Protein AF-A8Q4K7-F1 (afdb_monomer_lite)

Structure (mmCIF, N/CA/C/O backbone):
data_AF-A8Q4K7-F1
#
_entry.id   AF-A8Q4K7-F1
#
loop_
_atom_site.group_PDB
_atom_site.id
_atom_site.type_symbol
_atom_site.label_atom_id
_atom_site.label_alt_id
_atom_site.label_comp_id
_atom_site.label_asym_id
_atom_site.label_entity_id
_atom_site.label_seq_id
_atom_site.pdbx_PDB_ins_code
_atom_site.Cartn_x
_atom_site.Cartn_y
_atom_site.Cartn_z
_atom_site.occupancy
_atom_site.B_iso_or_equiv
_atom_site.auth_seq_id
_atom_site.auth_comp_id
_atom_site.auth_asym_id
_atom_site.auth_atom_id
_atom_site.pdbx_PDB_model_num
ATOM 1 N N . MET A 1 1 ? -17.467 5.244 3.773 1.00 58.94 1 MET A N 1
ATOM 2 C CA . MET A 1 1 ? -16.511 5.658 4.815 1.00 58.94 1 MET A CA 1
ATOM 3 C C . MET A 1 1 ? -15.447 6.472 4.110 1.00 58.94 1 MET A C 1
ATOM 5 O O . MET A 1 1 ? -14.850 5.942 3.186 1.00 58.94 1 MET A O 1
ATOM 9 N N . GLN A 1 2 ? -15.327 7.758 4.435 1.00 80.94 2 GLN A N 1
ATOM 10 C CA . GLN A 1 2 ? -14.204 8.590 3.992 1.00 80.94 2 GLN A CA 1
ATOM 11 C C . GLN A 1 2 ? -13.030 8.304 4.931 1.00 80.94 2 GLN A C 1
ATOM 13 O O . GLN A 1 2 ? -13.248 8.225 6.142 1.00 80.94 2 GLN A O 1
ATOM 18 N N . HIS A 1 3 ? -11.821 8.145 4.398 1.00 89.75 3 HIS A N 1
ATOM 19 C CA . HIS A 1 3 ? -10.630 8.042 5.233 1.00 89.75 3 HIS A CA 1
ATOM 20 C C . HIS A 1 3 ? -10.352 9.411 5.882 1.00 89.75 3 HIS A C 1
ATOM 22 O O . HIS A 1 3 ? -10.224 10.396 5.153 1.00 89.75 3 HIS A O 1
ATOM 28 N N . PRO A 1 4 ? -10.269 9.525 7.225 1.00 90.12 4 PRO A N 1
ATOM 29 C CA . P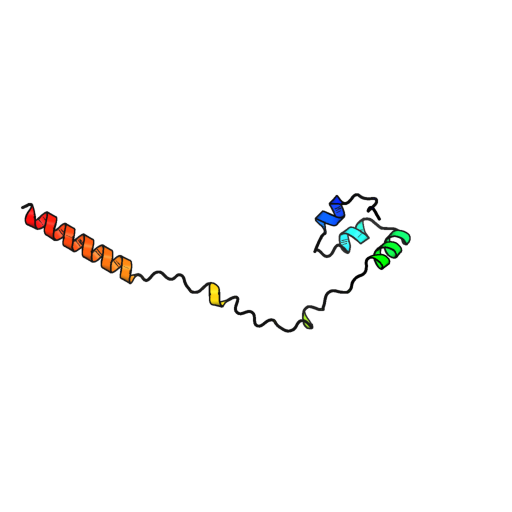RO A 1 4 ? -10.090 10.822 7.884 1.00 90.12 4 PRO A CA 1
ATOM 30 C C . PRO A 1 4 ? -8.812 11.568 7.471 1.00 90.12 4 PRO A C 1
ATOM 32 O O . PRO A 1 4 ? -8.778 12.793 7.549 1.00 90.12 4 PRO A O 1
ATOM 35 N N . GLY A 1 5 ? -7.782 10.843 7.018 1.00 87.75 5 GLY A N 1
ATOM 36 C CA . GLY A 1 5 ? -6.523 11.404 6.520 1.00 87.75 5 GLY A CA 1
ATOM 37 C C . GLY A 1 5 ? -6.529 11.820 5.044 1.00 87.75 5 GLY A C 1
ATOM 38 O O . GLY A 1 5 ? -5.472 12.180 4.535 1.00 87.75 5 GLY A O 1
ATOM 39 N N . GLY A 1 6 ? -7.677 11.757 4.359 1.00 91.19 6 GLY A N 1
ATOM 40 C CA . GLY A 1 6 ? -7.791 12.007 2.918 1.00 91.19 6 GLY A CA 1
ATOM 41 C C . GLY A 1 6 ? -7.631 10.741 2.071 1.00 91.19 6 GLY A C 1
ATOM 42 O O . GLY A 1 6 ? -7.090 9.727 2.524 1.00 91.19 6 GLY A O 1
ATOM 43 N N . ASP A 1 7 ? -8.127 10.786 0.836 1.00 90.75 7 ASP A N 1
ATOM 44 C CA . ASP A 1 7 ? -8.111 9.644 -0.090 1.00 90.75 7 ASP A CA 1
ATOM 45 C C . ASP A 1 7 ? -6.752 9.506 -0.805 1.00 90.75 7 ASP A C 1
ATOM 47 O O . ASP A 1 7 ? -6.417 8.453 -1.348 1.00 90.75 7 ASP A O 1
ATOM 51 N N . GLU A 1 8 ? -5.935 10.556 -0.779 1.00 90.50 8 GLU A N 1
ATOM 52 C CA . GLU A 1 8 ? -4.644 10.648 -1.458 1.00 90.50 8 GLU A CA 1
ATOM 53 C C . GLU A 1 8 ? -3.651 9.599 -0.949 1.00 90.50 8 GLU A C 1
ATOM 55 O O . GLU A 1 8 ? -2.925 8.986 -1.735 1.00 90.50 8 GLU A O 1
ATOM 60 N N . VAL A 1 9 ? -3.643 9.347 0.361 1.00 90.44 9 VAL A N 1
ATOM 61 C CA . VAL A 1 9 ? -2.758 8.342 0.966 1.00 90.44 9 VAL A CA 1
ATOM 62 C C . VAL A 1 9 ? -3.193 6.918 0.621 1.00 90.44 9 VAL A C 1
ATOM 64 O O . VAL A 1 9 ? -2.347 6.066 0.370 1.00 90.44 9 VAL A O 1
ATOM 67 N N . LEU A 1 10 ? -4.502 6.671 0.497 1.00 92.62 10 LEU A N 1
ATOM 68 C CA . LEU A 1 10 ? -5.015 5.378 0.037 1.00 92.62 10 LEU A CA 1
ATOM 69 C C . LEU A 1 10 ? -4.663 5.126 -1.431 1.00 92.62 10 LEU A C 1
ATOM 71 O O . LEU A 1 10 ? -4.335 4.003 -1.800 1.00 92.62 10 LEU A O 1
ATOM 75 N N . LEU A 1 11 ? -4.724 6.167 -2.265 1.00 93.94 11 LEU A N 1
ATOM 76 C CA . LEU A 1 11 ? -4.343 6.089 -3.676 1.00 93.94 11 LEU A CA 1
ATOM 77 C C . LEU A 1 11 ? -2.839 5.871 -3.858 1.00 93.94 11 LEU A C 1
ATOM 79 O O . LEU A 1 11 ? -2.441 5.148 -4.766 1.00 93.94 11 LEU A O 1
ATOM 83 N N . THR A 1 12 ? -2.018 6.474 -2.999 1.00 93.62 12 THR A N 1
ATOM 84 C CA . THR A 1 12 ? -0.555 6.326 -3.042 1.00 93.62 12 THR A CA 1
ATOM 85 C C . THR A 1 12 ? -0.130 4.891 -2.724 1.00 93.62 12 THR A C 1
ATOM 87 O O . THR A 1 12 ? 0.722 4.336 -3.414 1.00 93.62 12 THR A O 1
ATOM 90 N N . GLU A 1 13 ? -0.780 4.263 -1.743 1.00 95.00 13 GLU A N 1
ATOM 91 C CA . GLU A 1 13 ? -0.491 2.884 -1.330 1.00 95.00 13 GLU A CA 1
ATOM 92 C C . GLU A 1 13 ? -1.326 1.822 -2.071 1.00 95.00 13 GLU A C 1
ATOM 94 O O . GLU A 1 13 ? -1.242 0.625 -1.780 1.00 95.00 13 GLU A O 1
ATOM 99 N N . ALA A 1 14 ? -2.145 2.222 -3.048 1.00 94.44 14 ALA A N 1
ATOM 100 C CA . ALA A 1 14 ? -3.024 1.307 -3.765 1.00 94.44 14 ALA A CA 1
ATOM 101 C C . ALA A 1 14 ? -2.225 0.224 -4.512 1.00 94.44 14 ALA A C 1
ATOM 103 O O . ALA A 1 14 ? -1.458 0.502 -5.432 1.00 94.44 14 ALA A O 1
ATOM 104 N N . GLY A 1 15 ? -2.459 -1.039 -4.146 1.00 94.00 15 GLY A N 1
ATOM 105 C CA . GLY A 1 15 ? -1.776 -2.196 -4.734 1.00 94.00 15 GLY A CA 1
ATOM 106 C C . GLY A 1 15 ? -0.438 -2.555 -4.081 1.00 94.00 15 GLY A C 1
ATOM 107 O O . GLY A 1 15 ? 0.157 -3.555 -4.481 1.00 94.00 15 GLY A O 1
ATOM 108 N N . ASN A 1 16 ? -0.001 -1.798 -3.071 1.00 94.81 16 ASN A N 1
ATOM 109 C CA . ASN A 1 16 ? 1.190 -2.076 -2.272 1.00 94.81 16 ASN A CA 1
ATOM 110 C C . ASN A 1 16 ? 0.814 -2.646 -0.892 1.00 94.81 16 ASN A C 1
ATOM 112 O O . ASN A 1 16 ? -0.356 -2.668 -0.501 1.00 94.81 16 ASN A O 1
ATOM 116 N N . ASP A 1 17 ? 1.815 -3.130 -0.154 1.00 94.62 17 ASP A N 1
ATOM 117 C CA . ASP A 1 17 ? 1.651 -3.502 1.252 1.00 94.62 17 ASP A CA 1
ATOM 118 C C . ASP A 1 17 ? 1.753 -2.250 2.135 1.00 94.62 17 ASP A C 1
ATOM 120 O O . ASP A 1 17 ? 2.843 -1.770 2.435 1.00 94.62 17 ASP A O 1
ATOM 124 N N . ALA A 1 18 ? 0.598 -1.732 2.552 1.00 95.38 18 ALA A N 1
ATOM 125 C CA . ALA A 1 18 ? 0.487 -0.532 3.378 1.00 95.38 18 ALA A CA 1
ATOM 126 C C . ALA A 1 18 ? 0.651 -0.806 4.890 1.00 95.38 18 ALA A C 1
ATOM 128 O O . ALA A 1 18 ? 0.274 0.040 5.702 1.00 95.38 18 ALA A O 1
ATOM 129 N N . THR A 1 19 ? 1.168 -1.976 5.293 1.00 95.31 19 THR A N 1
ATOM 130 C CA . THR A 1 19 ? 1.305 -2.355 6.712 1.00 95.31 19 THR A CA 1
ATOM 131 C C . THR A 1 19 ? 2.177 -1.372 7.496 1.00 95.31 19 THR A C 1
ATOM 133 O O . THR A 1 19 ? 1.746 -0.872 8.529 1.00 95.31 19 THR A O 1
ATOM 136 N N . GLU A 1 20 ? 3.377 -1.056 7.005 1.00 96.12 20 GLU A N 1
ATOM 137 C CA . GLU A 1 20 ? 4.299 -0.126 7.677 1.00 96.12 20 GLU A CA 1
ATOM 138 C C . GLU A 1 20 ? 3.726 1.307 7.755 1.00 96.12 20 GLU A C 1
ATOM 140 O O . GLU A 1 20 ? 3.591 1.809 8.872 1.00 96.12 20 GLU A O 1
ATOM 145 N N . PRO A 1 21 ? 3.238 1.926 6.655 1.00 93.88 21 PRO A N 1
ATOM 146 C CA . PRO A 1 21 ? 2.574 3.233 6.719 1.00 93.88 21 PRO A CA 1
ATOM 147 C C . PRO A 1 21 ? 1.386 3.284 7.688 1.00 93.88 21 PRO A C 1
ATOM 149 O O . PRO A 1 21 ? 1.147 4.301 8.340 1.00 93.88 21 PRO A O 1
ATOM 152 N N . PHE A 1 22 ? 0.615 2.196 7.784 1.00 94.56 22 PHE A N 1
ATOM 153 C CA . PHE A 1 22 ? -0.526 2.120 8.691 1.00 94.56 22 PHE A CA 1
ATOM 154 C C . PHE A 1 22 ? -0.095 2.090 10.165 1.00 94.56 22 PHE A C 1
ATOM 156 O O . PHE A 1 22 ? -0.717 2.759 10.998 1.00 94.56 22 PHE A O 1
ATOM 163 N N . GLU A 1 23 ? 0.950 1.327 10.493 1.00 95.44 23 GLU A N 1
ATOM 164 C CA . GLU A 1 23 ? 1.474 1.192 11.856 1.00 95.44 23 GLU A CA 1
ATOM 165 C C . GLU A 1 23 ? 2.250 2.442 12.305 1.00 95.44 23 GLU A C 1
ATOM 167 O O . GLU A 1 23 ? 2.068 2.886 13.439 1.00 95.44 23 GLU A O 1
ATOM 172 N N . ASP A 1 24 ? 3.018 3.071 11.411 1.00 95.44 24 ASP A N 1
ATOM 173 C CA . ASP A 1 24 ? 3.819 4.271 11.700 1.00 95.44 24 ASP A CA 1
ATOM 174 C C . ASP A 1 24 ? 2.971 5.485 12.103 1.00 95.44 24 ASP A C 1
ATOM 176 O O . ASP A 1 24 ? 3.383 6.306 12.925 1.00 95.44 24 ASP A O 1
ATOM 180 N N . VAL A 1 25 ? 1.757 5.594 11.557 1.00 92.88 25 VAL A N 1
ATOM 181 C CA . VAL A 1 25 ? 0.797 6.642 11.938 1.00 92.88 25 VAL A CA 1
ATOM 182 C C . VAL A 1 25 ? 0.194 6.378 13.325 1.00 92.88 25 VAL A C 1
ATOM 184 O O . VAL A 1 25 ? -0.235 7.315 13.998 1.00 92.88 25 VAL A O 1
ATOM 187 N N . GLY A 1 26 ? 0.162 5.119 13.774 1.00 93.69 26 GLY A N 1
ATOM 188 C CA . GLY A 1 26 ? -0.408 4.742 15.066 1.00 93.69 26 GLY A CA 1
ATOM 189 C C . GLY A 1 26 ? -1.938 4.821 15.101 1.00 93.69 26 GLY A C 1
ATOM 190 O O . GLY A 1 26 ? -2.514 5.444 15.993 1.00 93.69 26 GLY A O 1
ATOM 191 N N . HIS A 1 27 ? -2.613 4.199 14.131 1.00 93.88 27 HIS A N 1
ATOM 192 C CA . HIS A 1 27 ? -4.078 4.167 14.062 1.00 93.88 27 HIS A CA 1
ATOM 193 C C . HIS A 1 27 ? -4.730 3.528 15.307 1.00 93.88 27 HIS A C 1
ATOM 195 O O . HIS A 1 27 ? -4.237 2.543 15.863 1.00 93.88 27 HIS A O 1
ATOM 201 N N . SER A 1 28 ? -5.882 4.072 15.717 1.00 95.06 28 SER A N 1
ATOM 202 C CA . SER A 1 28 ? -6.650 3.619 16.885 1.00 95.06 28 SER A CA 1
ATOM 203 C C . SER A 1 28 ? -7.276 2.228 16.704 1.00 95.06 28 SER A C 1
ATOM 205 O O . SER A 1 28 ? -7.385 1.706 15.592 1.00 95.06 28 SER A O 1
ATOM 207 N N . GLU A 1 29 ? -7.745 1.626 17.803 1.00 95.75 29 GLU A N 1
ATOM 208 C CA . GLU A 1 29 ? -8.470 0.347 17.756 1.00 95.75 29 GL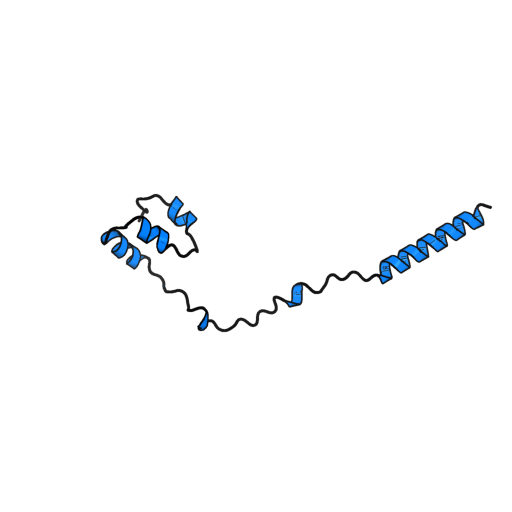U A CA 1
ATOM 209 C C . GLU A 1 29 ? -9.735 0.425 16.891 1.00 95.75 29 GLU A C 1
ATOM 211 O O . GLU A 1 29 ? -9.981 -0.488 16.103 1.00 95.75 29 GLU A O 1
ATOM 216 N N . ASP A 1 30 ? -10.466 1.542 16.940 1.00 94.19 30 ASP A N 1
ATOM 217 C CA . ASP A 1 30 ? -11.630 1.783 16.081 1.00 94.19 30 ASP A CA 1
ATOM 218 C C . ASP A 1 30 ? -11.255 1.720 14.593 1.00 94.19 30 ASP A C 1
ATOM 220 O O . ASP A 1 30 ? -11.952 1.094 13.796 1.00 94.19 30 ASP A O 1
ATOM 224 N N . ALA A 1 31 ? -10.125 2.317 14.195 1.00 94.06 31 ALA A N 1
ATOM 225 C CA . ALA A 1 31 ? -9.653 2.262 12.812 1.00 94.06 31 ALA A CA 1
ATOM 226 C C . ALA A 1 31 ? -9.296 0.825 12.391 1.00 94.06 31 ALA A C 1
ATOM 228 O O . 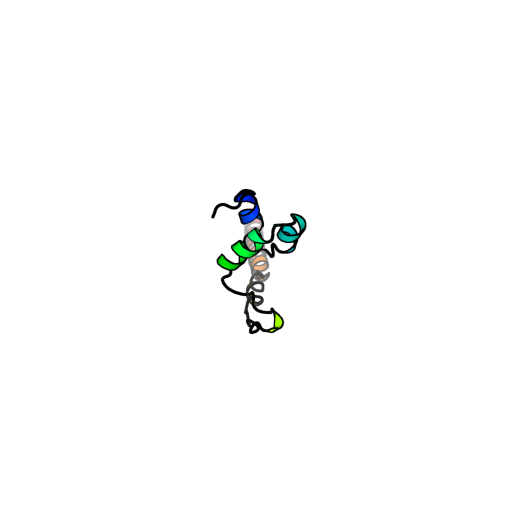ALA A 1 31 ? -9.605 0.400 11.275 1.00 94.06 31 ALA A O 1
ATOM 229 N N . ARG A 1 32 ? -8.717 0.033 13.302 1.00 94.44 32 ARG A N 1
ATOM 230 C CA . ARG A 1 32 ? -8.460 -1.399 13.070 1.00 94.44 32 ARG A CA 1
ATOM 231 C C . ARG A 1 32 ? -9.751 -2.208 12.972 1.00 94.44 32 ARG A C 1
ATOM 233 O O . ARG A 1 32 ? -9.804 -3.178 12.218 1.00 94.44 32 ARG A O 1
ATOM 240 N N . GLU A 1 33 ? -10.791 -1.844 13.714 1.00 95.00 33 GLU A N 1
ATOM 241 C CA . GLU A 1 33 ? -12.103 -2.478 13.600 1.00 95.00 33 GLU A CA 1
ATOM 242 C C . GLU A 1 33 ? -12.770 -2.147 12.260 1.00 95.00 33 GLU A C 1
ATOM 244 O O . GLU A 1 33 ? -13.269 -3.045 11.579 1.00 95.00 33 GLU A O 1
ATOM 249 N N . GLN A 1 34 ? -12.684 -0.892 11.815 1.00 93.44 34 GLN A N 1
ATOM 250 C CA . GLN A 1 34 ? -13.158 -0.477 10.495 1.00 93.44 34 GLN A CA 1
ATOM 251 C C . GLN A 1 34 ? -12.438 -1.227 9.366 1.00 93.44 34 GLN A C 1
ATOM 253 O O . GLN A 1 34 ? -13.098 -1.698 8.439 1.00 93.44 34 GLN A O 1
ATOM 258 N N . LEU A 1 35 ? -11.119 -1.430 9.473 1.00 93.44 35 LEU A N 1
ATOM 259 C CA . LEU A 1 35 ? -10.321 -2.179 8.495 1.00 93.44 35 LEU A CA 1
ATOM 260 C C . LEU A 1 35 ? -10.855 -3.603 8.261 1.00 93.44 35 LEU A C 1
ATOM 262 O O . LEU A 1 35 ? -10.878 -4.071 7.122 1.00 93.44 35 LEU A O 1
ATOM 266 N N . LYS A 1 36 ? -11.377 -4.272 9.301 1.00 94.69 36 LYS A N 1
ATOM 267 C CA . LYS A 1 36 ? -11.980 -5.616 9.179 1.00 94.69 36 LYS A CA 1
ATOM 268 C C . LYS A 1 36 ? -13.196 -5.634 8.252 1.00 94.69 36 LYS A C 1
ATOM 270 O O . LYS A 1 36 ? -13.440 -6.642 7.598 1.00 94.69 36 LYS A O 1
ATOM 275 N N . THR A 1 37 ? -13.937 -4.529 8.163 1.00 95.06 37 THR A N 1
ATOM 276 C CA . THR A 1 37 ? -15.121 -4.418 7.292 1.00 95.06 37 THR A CA 1
ATOM 277 C C . THR A 1 37 ? -14.743 -4.412 5.806 1.00 95.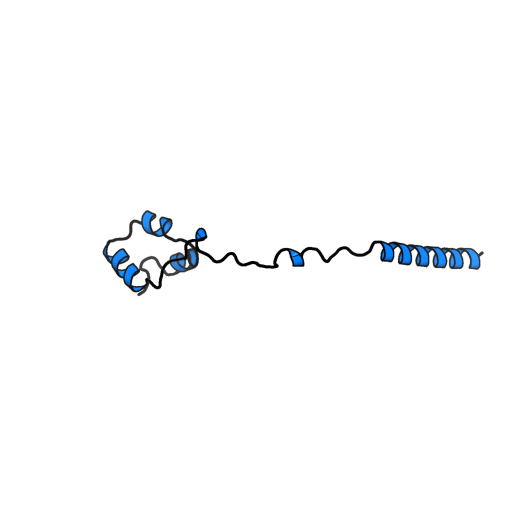06 37 THR A C 1
ATOM 279 O O . THR A 1 37 ? -15.544 -4.816 4.967 1.00 95.06 37 THR A O 1
ATOM 282 N N . PHE A 1 38 ? -13.514 -4.005 5.473 1.00 93.25 38 PHE A N 1
ATOM 283 C CA . PHE A 1 38 ? -12.990 -3.979 4.101 1.00 93.25 38 PHE A CA 1
ATOM 284 C C . PHE A 1 38 ? -12.125 -5.197 3.757 1.00 93.25 38 PHE A C 1
ATOM 286 O O . PHE A 1 38 ? -11.534 -5.255 2.679 1.00 93.25 38 PHE A O 1
ATOM 293 N N . TYR A 1 39 ? -12.038 -6.183 4.651 1.00 94.88 39 TYR A N 1
ATOM 294 C CA . TYR A 1 39 ? -11.245 -7.381 4.417 1.00 94.88 39 TYR A CA 1
ATOM 295 C C . TYR A 1 39 ? -11.903 -8.286 3.365 1.00 94.88 39 TYR A C 1
ATOM 297 O O . TYR A 1 39 ? -12.957 -8.872 3.605 1.00 94.88 39 TYR A O 1
ATOM 305 N N . ILE A 1 40 ? -11.254 -8.430 2.206 1.00 96.44 40 ILE A N 1
ATOM 306 C CA . ILE A 1 40 ? -11.745 -9.262 1.090 1.00 96.44 40 ILE A CA 1
ATOM 307 C C . ILE A 1 40 ? -10.976 -10.579 0.906 1.00 96.44 40 ILE A C 1
ATOM 309 O O . ILE A 1 40 ? -11.392 -11.428 0.120 1.00 96.44 40 ILE A O 1
ATOM 313 N N . GLY A 1 41 ? -9.856 -10.771 1.608 1.00 95.12 41 GLY A N 1
ATOM 314 C CA . GLY A 1 41 ? -9.028 -11.972 1.498 1.00 95.12 41 GLY A CA 1
ATOM 315 C C . GLY A 1 41 ? -7.563 -11.730 1.854 1.00 95.12 41 GLY A C 1
ATOM 316 O O . GLY A 1 41 ? -7.182 -10.648 2.295 1.00 95.12 41 GLY A O 1
ATOM 317 N 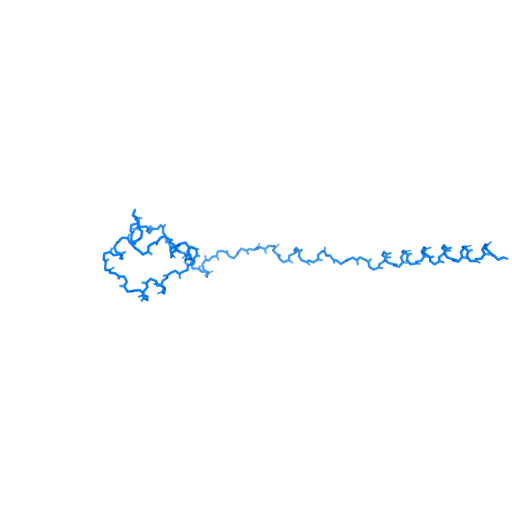N . LYS A 1 42 ? -6.727 -12.756 1.663 1.00 92.81 42 LYS A N 1
ATOM 318 C CA . LYS A 1 42 ? -5.278 -12.710 1.901 1.00 92.81 42 LYS A CA 1
ATOM 319 C C . LYS A 1 42 ? -4.528 -13.060 0.619 1.00 92.81 42 LYS A C 1
ATOM 321 O O . LYS A 1 42 ? -4.951 -13.953 -0.114 1.00 92.81 42 LYS A O 1
ATOM 326 N N . LEU A 1 43 ? -3.411 -12.377 0.371 1.00 90.50 43 LEU A N 1
ATOM 327 C CA . LEU A 1 43 ? -2.492 -12.731 -0.709 1.00 90.50 43 LEU A CA 1
ATOM 328 C C . LEU A 1 43 ? -1.965 -14.158 -0.507 1.00 90.50 43 LEU A C 1
ATOM 330 O O . LEU A 1 43 ? -1.620 -14.554 0.609 1.00 90.50 43 LEU A O 1
ATOM 334 N N . ALA A 1 44 ? -1.940 -14.931 -1.594 1.00 89.38 44 ALA A N 1
ATOM 335 C CA . ALA A 1 44 ? -1.385 -16.275 -1.581 1.00 89.38 44 ALA A CA 1
ATOM 336 C C . ALA A 1 44 ? 0.122 -16.213 -1.326 1.00 89.38 44 ALA A C 1
ATOM 338 O O . ALA A 1 44 ? 0.814 -15.339 -1.850 1.00 89.38 44 ALA A O 1
ATOM 339 N N . ASP A 1 45 ? 0.615 -17.167 -0.544 1.00 87.12 45 ASP A N 1
ATOM 340 C CA . ASP A 1 45 ? 2.044 -17.325 -0.325 1.00 87.12 45 ASP A CA 1
ATOM 341 C C . ASP A 1 45 ? 2.734 -17.590 -1.676 1.00 87.12 45 ASP A C 1
ATOM 343 O O . ASP A 1 45 ? 2.288 -18.488 -2.407 1.00 87.12 45 ASP A O 1
ATOM 347 N N . PRO A 1 46 ? 3.782 -16.829 -2.040 1.00 80.88 46 PRO A N 1
ATOM 348 C CA . PRO A 1 46 ? 4.498 -17.031 -3.292 1.00 80.88 46 PRO A CA 1
ATOM 349 C C . PRO A 1 46 ? 5.015 -18.465 -3.468 1.00 80.88 46 PRO A C 1
ATOM 351 O O . PRO A 1 46 ? 5.086 -18.939 -4.602 1.00 80.88 46 PRO A O 1
ATOM 354 N N . GLU A 1 47 ? 5.314 -19.184 -2.383 1.00 82.81 47 GLU A N 1
ATOM 355 C CA . GLU A 1 47 ? 5.752 -20.585 -2.436 1.00 82.81 47 GLU A CA 1
ATOM 356 C C . GLU A 1 47 ? 4.621 -21.553 -2.812 1.00 82.81 47 GLU A C 1
ATOM 358 O O . GLU A 1 47 ? 4.864 -22.608 -3.400 1.00 82.81 47 GLU A O 1
ATOM 363 N N . ASN A 1 48 ? 3.375 -21.170 -2.527 1.00 81.56 48 ASN A N 1
ATOM 364 C CA . ASN A 1 48 ? 2.173 -21.945 -2.829 1.00 81.56 48 ASN A CA 1
ATOM 365 C C . ASN A 1 48 ? 1.525 -21.547 -4.164 1.00 81.56 48 ASN A C 1
ATOM 367 O O . ASN A 1 48 ? 0.492 -22.106 -4.546 1.00 81.56 48 ASN A O 1
ATOM 371 N N . LEU A 1 49 ? 2.111 -20.596 -4.900 1.00 78.00 49 LEU A N 1
ATOM 372 C CA . LEU A 1 49 ? 1.647 -20.267 -6.241 1.00 78.00 49 LEU A CA 1
ATOM 373 C C . LEU A 1 49 ? 2.035 -21.391 -7.215 1.00 78.00 49 LEU A C 1
ATOM 375 O O . LEU A 1 49 ? 3.205 -21.780 -7.282 1.00 78.00 49 LEU A O 1
ATOM 379 N N . PRO A 1 50 ? 1.098 -21.893 -8.043 1.00 75.88 50 PRO A N 1
ATOM 380 C CA . PRO A 1 50 ? 1.463 -22.782 -9.133 1.00 75.88 50 PRO A CA 1
ATOM 381 C C . PRO A 1 50 ? 2.456 -22.039 -10.027 1.00 75.88 50 PRO A C 1
ATOM 383 O O . PRO A 1 50 ? 2.132 -20.975 -10.563 1.00 75.88 50 PRO A O 1
ATOM 386 N N . LYS A 1 51 ? 3.674 -22.582 -10.166 1.00 70.56 51 LYS A N 1
ATOM 387 C CA . LYS A 1 51 ? 4.718 -22.016 -11.029 1.00 70.56 51 LYS A CA 1
ATOM 388 C C . LYS A 1 51 ? 4.127 -21.831 -12.420 1.00 70.56 51 LYS A C 1
ATOM 390 O O . LYS A 1 51 ? 3.942 -22.798 -13.158 1.00 70.56 51 LYS A O 1
ATOM 395 N N . ARG A 1 52 ? 3.797 -20.587 -12.776 1.00 61.66 52 ARG A N 1
ATOM 396 C CA . ARG A 1 52 ? 3.365 -20.260 -14.131 1.00 61.66 52 ARG A CA 1
ATOM 397 C C . ARG A 1 52 ? 4.545 -20.581 -15.038 1.00 61.66 52 ARG A C 1
ATOM 399 O O . ARG A 1 52 ? 5.546 -19.873 -15.019 1.00 61.66 52 ARG A O 1
ATOM 406 N N . ALA A 1 53 ? 4.430 -21.649 -15.822 1.00 56.50 53 ALA A N 1
ATOM 407 C CA . ALA A 1 53 ? 5.311 -21.919 -16.951 1.00 56.50 53 ALA A CA 1
ATOM 408 C C . ALA A 1 53 ? 5.037 -20.861 -18.037 1.00 56.50 53 ALA A C 1
ATOM 410 O O . ALA A 1 53 ? 4.376 -21.113 -19.041 1.00 56.50 53 ALA A O 1
ATOM 411 N N . GLY A 1 54 ? 5.443 -19.621 -17.773 1.00 47.59 54 GLY A N 1
ATOM 412 C CA . GLY A 1 54 ? 5.279 -18.496 -18.676 1.00 47.59 54 GLY A CA 1
ATOM 413 C C . GLY A 1 54 ? 6.421 -18.473 -19.679 1.00 47.59 54 GLY A C 1
ATOM 414 O O . GLY A 1 54 ? 7.540 -18.126 -19.317 1.00 47.59 54 GLY A O 1
ATOM 415 N N . LYS A 1 55 ? 6.109 -18.800 -20.937 1.00 48.84 55 LYS A N 1
ATOM 416 C CA . LYS A 1 55 ? 6.895 -18.597 -22.173 1.00 48.84 55 LYS A CA 1
ATOM 417 C C . LYS A 1 55 ? 7.237 -17.112 -22.442 1.00 48.84 55 LYS A C 1
ATOM 419 O O . LYS A 1 55 ? 7.043 -16.609 -23.542 1.00 48.84 55 LYS A O 1
ATOM 424 N N . ALA A 1 56 ? 7.682 -16.367 -21.435 1.00 49.91 56 ALA A N 1
ATOM 425 C CA . ALA A 1 56 ? 8.021 -14.951 -21.568 1.00 49.91 56 ALA A CA 1
ATOM 426 C C . ALA A 1 56 ? 9.461 -14.740 -22.071 1.00 49.91 56 ALA A C 1
ATOM 428 O O . ALA A 1 56 ? 9.766 -13.689 -22.625 1.00 49.91 56 ALA A O 1
ATOM 429 N N . SER A 1 57 ? 10.336 -15.742 -21.934 1.00 48.31 57 SER A N 1
ATOM 430 C CA . SER A 1 57 ? 11.729 -15.676 -22.393 1.00 48.31 57 SER A CA 1
ATOM 431 C C . SER A 1 57 ? 11.907 -15.885 -23.902 1.00 48.31 57 SER A C 1
ATOM 433 O O . SER A 1 57 ? 12.944 -15.508 -24.438 1.00 48.31 57 SER A O 1
ATOM 435 N N . ASP A 1 58 ? 10.912 -16.438 -24.604 1.00 52.44 58 ASP A N 1
ATOM 436 C CA . ASP A 1 58 ? 11.032 -16.753 -26.039 1.00 52.44 58 ASP A CA 1
ATOM 437 C C . ASP A 1 58 ? 10.809 -15.534 -26.954 1.00 52.44 58 ASP A C 1
ATOM 439 O O . ASP A 1 58 ? 11.139 -15.577 -28.137 1.00 52.44 58 ASP A O 1
ATOM 443 N N . LEU A 1 59 ? 10.287 -14.421 -26.425 1.00 53.69 59 LEU A N 1
ATOM 444 C CA . LEU A 1 59 ? 9.950 -13.237 -27.226 1.00 53.69 59 LEU A CA 1
ATOM 445 C C . LEU A 1 59 ? 11.139 -12.294 -27.483 1.00 53.69 59 LEU A C 1
ATOM 447 O O . LEU A 1 59 ? 11.035 -11.420 -28.339 1.00 53.69 59 LEU A O 1
ATOM 451 N N . MET A 1 60 ? 12.275 -12.455 -26.789 1.00 49.94 60 MET A N 1
ATOM 452 C CA . MET A 1 60 ? 13.435 -11.558 -26.949 1.00 49.94 60 MET A CA 1
ATOM 453 C C . MET A 1 60 ? 14.506 -12.056 -27.938 1.00 49.94 60 MET A C 1
ATOM 455 O O .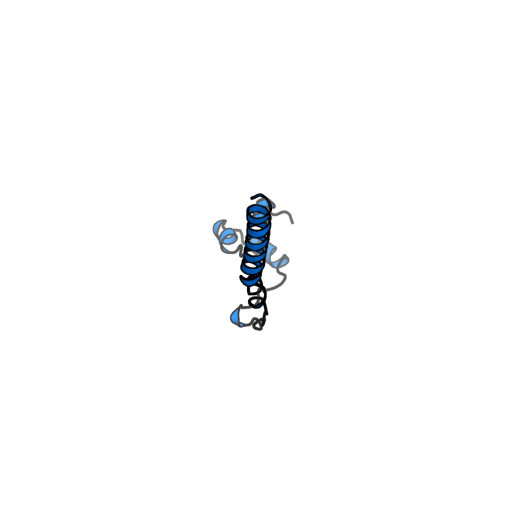 MET A 1 60 ? 15.462 -11.331 -28.200 1.00 49.94 60 MET A O 1
ATOM 459 N N . ALA A 1 61 ? 14.366 -13.248 -28.532 1.00 52.81 61 ALA A N 1
ATOM 460 C CA . ALA A 1 61 ? 15.408 -13.848 -29.381 1.00 52.81 61 ALA A CA 1
ATOM 461 C C . ALA A 1 61 ? 15.252 -13.604 -30.902 1.00 52.81 61 ALA A C 1
ATOM 463 O O . ALA A 1 61 ? 16.075 -14.074 -31.684 1.00 52.81 61 ALA A O 1
ATOM 464 N N . GLN A 1 62 ? 14.225 -12.874 -31.354 1.00 51.28 62 GLN A N 1
ATOM 465 C CA . GLN A 1 62 ? 13.892 -12.719 -32.781 1.00 51.28 62 GLN A CA 1
ATOM 466 C C . GLN A 1 62 ? 14.110 -11.291 -33.313 1.00 51.28 62 GLN A C 1
ATOM 468 O O . GLN A 1 62 ? 13.218 -10.687 -33.895 1.00 51.28 62 GLN A O 1
ATOM 473 N N . ASN A 1 63 ? 15.310 -10.727 -33.160 1.00 55.41 63 ASN A N 1
ATOM 474 C CA . ASN A 1 63 ? 15.711 -9.600 -34.015 1.00 55.41 63 ASN A CA 1
ATOM 475 C C . ASN A 1 63 ? 17.213 -9.607 -34.321 1.00 55.41 63 ASN A C 1
ATOM 477 O O . ASN A 1 63 ? 17.946 -8.676 -33.998 1.00 55.41 63 ASN A O 1
ATOM 481 N N . SER A 1 64 ? 17.686 -10.681 -34.947 1.00 58.16 64 SER A N 1
ATOM 482 C CA . SER A 1 64 ? 19.020 -10.733 -35.547 1.00 58.16 64 SER A CA 1
ATOM 483 C C . SER A 1 64 ? 18.871 -10.537 -37.054 1.00 58.16 64 SER A C 1
ATOM 485 O O . SER A 1 64 ? 18.667 -11.495 -37.796 1.00 58.16 64 SER A O 1
ATOM 487 N N . GLY A 1 65 ? 18.909 -9.283 -37.513 1.00 62.97 65 GLY A N 1
ATOM 488 C CA . GLY A 1 65 ? 18.906 -8.972 -38.943 1.00 62.97 65 GLY A CA 1
ATOM 489 C C . GLY A 1 65 ? 20.065 -9.685 -39.649 1.00 62.97 65 GLY A C 1
ATOM 490 O O . GLY A 1 65 ? 21.221 -9.529 -39.257 1.00 62.97 65 GLY A O 1
ATOM 491 N N . SER A 1 66 ? 19.763 -10.500 -40.665 1.00 71.44 66 SER A N 1
ATOM 492 C CA . SER A 1 66 ? 20.773 -11.272 -41.394 1.00 71.44 66 SER A CA 1
ATOM 493 C C . SER A 1 66 ? 21.784 -10.352 -42.081 1.00 71.44 66 SER A C 1
ATOM 495 O O . SER A 1 66 ? 21.452 -9.635 -43.027 1.00 71.44 66 SER A O 1
ATOM 497 N N . SER A 1 67 ? 23.049 -10.453 -41.668 1.00 71.31 67 SER A N 1
ATOM 498 C CA . SER A 1 67 ? 24.208 -9.773 -42.269 1.00 71.31 67 SER A CA 1
ATOM 499 C C . SER A 1 67 ? 24.363 -10.025 -43.777 1.00 71.31 67 SER A C 1
ATOM 501 O O . SER A 1 67 ? 24.994 -9.233 -44.474 1.00 71.31 67 SER A O 1
ATOM 503 N N . ALA A 1 68 ? 23.725 -11.073 -44.307 1.00 76.62 68 ALA A N 1
ATOM 504 C CA . ALA A 1 68 ? 23.649 -11.369 -45.734 1.00 76.62 68 ALA A CA 1
ATOM 505 C C . ALA A 1 68 ? 22.996 -10.243 -46.559 1.00 76.62 68 ALA A C 1
ATOM 507 O O . ALA A 1 68 ? 23.440 -9.981 -47.674 1.00 76.62 68 ALA A O 1
ATOM 508 N N . TYR A 1 69 ? 21.994 -9.535 -46.021 1.00 81.12 69 TYR A N 1
ATOM 509 C CA . TYR A 1 69 ? 21.326 -8.455 -46.758 1.00 81.12 69 TYR A CA 1
ATOM 510 C C . TYR A 1 69 ? 22.278 -7.285 -47.040 1.00 81.12 69 TYR A C 1
ATOM 512 O O . TYR A 1 69 ? 22.313 -6.761 -48.152 1.00 81.12 69 TYR A O 1
ATOM 520 N N . LEU A 1 70 ? 23.119 -6.927 -46.063 1.00 82.88 70 LEU A N 1
ATOM 521 C CA . LEU A 1 70 ? 24.120 -5.870 -46.226 1.00 82.88 70 LEU A CA 1
ATOM 522 C C . LEU A 1 70 ? 25.161 -6.231 -47.291 1.00 82.88 70 LEU A C 1
ATOM 524 O O . LEU A 1 70 ? 25.547 -5.371 -48.080 1.00 82.88 70 LEU A O 1
ATOM 528 N N . LEU A 1 71 ? 25.572 -7.501 -47.360 1.00 86.44 71 LEU A N 1
ATOM 529 C CA . LEU A 1 71 ? 26.516 -7.971 -48.377 1.00 86.44 71 LEU A CA 1
ATOM 530 C C . LEU A 1 71 ? 25.913 -7.926 -49.785 1.00 86.44 71 LEU A C 1
ATOM 532 O O . LEU A 1 71 ? 26.590 -7.508 -50.722 1.00 86.44 71 LEU A O 1
ATOM 536 N N . VAL A 1 72 ? 24.637 -8.298 -49.935 1.00 88.75 72 VAL A N 1
ATOM 537 C CA . VAL A 1 72 ? 23.935 -8.227 -51.226 1.00 88.75 72 VAL A CA 1
ATOM 538 C C . VAL A 1 72 ? 23.805 -6.778 -51.692 1.00 88.75 72 VAL A C 1
ATOM 540 O O . VAL A 1 72 ? 24.138 -6.475 -52.836 1.00 88.75 72 VAL A O 1
ATOM 543 N N . VAL A 1 73 ? 23.393 -5.863 -50.809 1.00 90.31 73 VAL A N 1
ATOM 544 C CA . VAL A 1 73 ? 23.290 -4.434 -51.147 1.00 90.31 73 VAL A CA 1
ATOM 545 C C . VAL A 1 73 ? 24.659 -3.858 -51.520 1.00 90.31 73 VAL A C 1
ATOM 547 O O . VAL A 1 73 ? 24.778 -3.189 -52.547 1.00 90.31 73 VAL A O 1
ATOM 550 N N . ALA A 1 74 ? 25.709 -4.159 -50.749 1.00 91.69 74 ALA A N 1
ATOM 551 C CA . ALA A 1 74 ? 27.064 -3.693 -51.042 1.00 91.69 74 ALA A CA 1
ATOM 552 C C . ALA A 1 74 ? 27.580 -4.209 -52.397 1.00 91.69 74 ALA A C 1
ATOM 554 O O . ALA A 1 74 ? 28.156 -3.440 -53.170 1.00 91.69 74 ALA A O 1
ATOM 555 N N . ALA A 1 75 ? 27.328 -5.481 -52.720 1.00 94.00 75 ALA A N 1
ATOM 556 C CA . ALA A 1 75 ? 27.715 -6.070 -53.998 1.00 94.00 75 ALA A CA 1
ATOM 557 C C . ALA A 1 75 ? 26.998 -5.400 -55.182 1.00 94.00 75 ALA A C 1
ATOM 559 O O . ALA A 1 75 ? 27.642 -5.065 -56.176 1.00 94.00 75 ALA A O 1
ATOM 560 N N . VAL A 1 76 ? 25.690 -5.140 -55.071 1.00 95.06 76 VAL A N 1
ATOM 561 C CA . VAL A 1 76 ? 24.920 -4.458 -56.127 1.00 95.06 76 VAL A CA 1
ATOM 562 C C . VAL A 1 76 ? 25.441 -3.038 -56.356 1.00 95.06 76 VAL A C 1
ATOM 564 O O . VAL A 1 76 ? 25.666 -2.651 -57.502 1.00 95.06 76 VAL A O 1
ATOM 567 N N . VAL A 1 77 ? 25.700 -2.278 -55.286 1.00 95.56 77 VAL A N 1
ATOM 568 C CA . VAL A 1 77 ? 26.253 -0.917 -55.390 1.00 95.56 77 VAL A CA 1
ATOM 569 C C . VAL A 1 77 ? 27.625 -0.929 -56.066 1.00 95.56 77 VAL A C 1
ATOM 571 O O . VAL A 1 77 ? 27.867 -0.120 -56.961 1.00 95.56 77 VAL A O 1
ATOM 574 N N . ALA A 1 78 ? 28.502 -1.865 -55.696 1.00 94.56 78 ALA A N 1
ATOM 575 C CA . ALA A 1 78 ? 29.825 -1.994 -56.302 1.00 94.56 78 ALA A CA 1
ATOM 576 C C . ALA A 1 78 ? 29.750 -2.321 -57.804 1.00 94.56 78 ALA A C 1
ATOM 578 O O . ALA A 1 78 ? 30.471 -1.718 -58.600 1.00 94.56 78 ALA A O 1
ATOM 579 N N . VAL A 1 79 ? 28.848 -3.222 -58.210 1.00 96.00 79 VAL A N 1
ATOM 580 C CA . VAL A 1 79 ? 28.638 -3.576 -59.624 1.00 96.00 79 VAL A CA 1
ATOM 581 C C . VAL A 1 79 ? 28.110 -2.381 -60.417 1.00 96.00 79 VAL A C 1
ATOM 583 O O . VAL A 1 79 ? 28.624 -2.089 -61.495 1.00 96.00 79 VAL A O 1
ATOM 586 N N . VAL A 1 80 ? 27.123 -1.654 -59.887 1.00 95.50 80 VAL A N 1
ATOM 587 C CA . VAL A 1 80 ? 26.580 -0.458 -60.548 1.00 95.50 80 VAL A CA 1
ATOM 588 C C . VAL A 1 80 ? 27.653 0.621 -60.679 1.00 95.50 80 VAL A C 1
ATOM 590 O O . VAL A 1 80 ? 27.835 1.163 -61.767 1.00 95.50 80 VAL A O 1
ATOM 593 N N . ALA A 1 81 ? 28.410 0.892 -59.612 1.00 94.38 81 ALA A N 1
ATOM 594 C CA . ALA A 1 81 ? 29.505 1.857 -59.640 1.00 94.38 81 ALA A CA 1
ATOM 595 C C . ALA A 1 81 ? 30.575 1.470 -60.672 1.00 94.38 81 ALA A C 1
ATOM 597 O O . ALA A 1 81 ? 31.004 2.320 -61.450 1.00 94.38 81 ALA A O 1
ATOM 598 N N . TYR A 1 82 ? 30.954 0.189 -60.738 1.00 95.69 82 TYR A N 1
ATOM 599 C CA . TYR A 1 82 ? 31.875 -0.320 -61.754 1.00 95.69 82 TYR A CA 1
ATOM 600 C C . TYR A 1 82 ? 31.343 -0.072 -63.169 1.00 95.69 82 TYR A C 1
ATOM 602 O O . TYR A 1 82 ? 32.046 0.506 -63.995 1.00 95.69 82 TYR A O 1
ATOM 610 N N . PHE A 1 83 ? 30.090 -0.439 -63.448 1.00 95.00 83 PHE A N 1
ATOM 611 C CA . PHE A 1 83 ? 29.492 -0.236 -64.768 1.00 95.00 83 PHE A CA 1
ATOM 612 C C . PHE A 1 83 ? 29.394 1.241 -65.153 1.00 95.00 83 PHE A C 1
ATOM 614 O O . PHE A 1 83 ? 29.663 1.579 -66.303 1.00 95.00 83 PHE A O 1
ATOM 621 N N . VAL A 1 84 ? 29.044 2.123 -64.215 1.00 94.62 84 VAL A N 1
ATOM 622 C CA . VAL A 1 84 ? 28.997 3.570 -64.461 1.00 94.62 84 VAL A CA 1
ATOM 623 C C . VAL A 1 84 ? 30.398 4.108 -64.751 1.00 94.62 84 VAL A C 1
ATOM 625 O O . VAL A 1 84 ? 30.583 4.781 -65.758 1.00 94.62 84 VAL A O 1
ATOM 628 N N . LEU A 1 85 ? 31.399 3.775 -63.932 1.00 92.06 85 LEU A N 1
ATOM 629 C CA . LEU A 1 85 ? 32.770 4.275 -64.095 1.00 92.06 85 LEU A CA 1
ATOM 630 C C . LEU A 1 85 ? 33.468 3.732 -65.349 1.00 92.06 85 LEU A C 1
ATOM 632 O O . LEU A 1 85 ? 34.267 4.444 -65.952 1.00 92.06 85 LEU A O 1
ATOM 636 N N . VAL A 1 86 ? 33.170 2.495 -65.752 1.00 91.12 86 VAL A N 1
ATOM 637 C CA . VAL A 1 86 ? 33.755 1.869 -66.949 1.00 91.12 86 VAL A CA 1
ATOM 638 C C . VAL A 1 86 ? 33.064 2.326 -68.233 1.00 91.12 86 VAL A C 1
ATOM 640 O O . VAL A 1 86 ? 33.727 2.423 -69.258 1.00 91.12 86 VAL A O 1
ATOM 643 N N . ARG A 1 87 ? 31.759 2.635 -68.208 1.00 83.81 87 ARG A N 1
ATOM 644 C CA . ARG A 1 87 ? 31.037 3.137 -69.396 1.00 83.81 87 ARG A CA 1
ATOM 645 C C . ARG A 1 87 ? 31.228 4.633 -69.657 1.00 83.81 87 ARG A C 1
ATOM 647 O O . ARG A 1 87 ? 30.955 5.063 -70.770 1.00 83.81 87 ARG A O 1
ATOM 654 N N . ASN A 1 88 ? 31.660 5.410 -68.661 1.00 70.50 88 ASN A N 1
ATOM 655 C CA . ASN A 1 88 ? 31.917 6.854 -68.786 1.00 70.50 88 ASN A CA 1
ATOM 656 C C . ASN A 1 88 ? 33.382 7.196 -69.134 1.00 70.50 88 ASN A C 1
ATOM 658 O O . ASN A 1 88 ? 33.813 8.329 -68.912 1.00 70.50 88 ASN A O 1
ATOM 662 N N . LYS A 1 89 ? 34.148 6.227 -69.643 1.00 63.56 89 LYS A N 1
ATOM 663 C CA . LYS A 1 89 ? 35.542 6.372 -70.070 1.00 63.56 89 LYS A CA 1
ATOM 664 C C . LYS A 1 89 ? 35.681 5.938 -71.522 1.00 63.56 89 LYS A C 1
ATOM 666 O O . LYS A 1 89 ? 36.470 6.592 -72.233 1.00 63.56 89 LYS A O 1
#

Secondary structure (DSSP, 8-state):
---TT-HHHHHHTTTS--HHHHHHHT--HHHHHHHHHT----PPPGGGS-------GGGGS-----HHHHHHHHHHHHHHHHHHHHHT-

Radius of gyration: 32.44 Å; chains: 1; bounding box: 52×35×88 Å

Organism: Malassezia globosa (strain ATCC MYA-4612 / CBS 7966) (NCBI:txid425265)

Sequence (89 aa):
MQHPGGDEVLLTEAGNDATEPFEDVGHSEDAREQLKTFYIGKLADPENLPKRAGKASDLMAQNSGSSAYLLVVAAVVAVVAYFVLVRNK

InterPro domains:
  IPR001199 Cytochrome b5-like heme/steroid binding domain [PF00173] (2-44)
  IPR001199 Cytochrome b5-like heme/steroid binding domain [PR00363] (3-17)
  IPR001199 Cytochrome b5-like heme/steroid binding domain [PR00363] (18-25)
  IPR001199 Cytochrome b5-like heme/steroid binding domain [PR00363] (31-43)
  IPR001199 Cytochrome b5-like heme/steroid binding domain [PS50255] (1-44)
  IPR036400 Cytochrome b5-like heme/steroid binding domain superfamily [G3DSA:3.10.120.10] (1-48)
  IPR036400 Cytochrome b5-like heme/steroid binding domain superfamily [SSF55856] (2-48)
  IPR050668 Cytochrome b5 [PTHR19359] (2-72)

Foldseek 3Di:
DADPVGCVVVVVCPPHDCPCVVVVVPDDPVVVVVVVVVDPDDDDDPVPDDPPPDPPVVVPPPDDPDPVVVVVVVVVVVVVVVVVVVVVD

pLDDT: mean 83.89, std 15.24, range [47.59, 96.44]